Protein 1LPL (pdb70)

Solvent-accessible surface area: 6010 Å² total; per-residue (Å²): 128,64,146,85,14,97,125,37,14,152,119,10,108,95,41,44,71,0,23,0,54,50,72,114,77,163,42,23,49,0,68,1,19,55,45,20,74,22,163,73,103,118,24,26,31,0,0,0,82,10,40,99,76,59,12,161,17,39,0,27,43,95,78,46,118,35,15,94,29,98,91,105,66,0,4,29,14,45,0,77,37,13,118,52,33,138,34,82,100,132,81,123,152,160,195

Nearest PDB structures (foldseek):
  1lpl-assembly1_A  TM=1.011E+00  e=6.298E-20  Caenorhabditis elegans
  1whg-assembly1_A  TM=8.451E-01  e=1.078E-10  Mus musculus
  2hqh-assembly1_A  TM=9.597E-01  e=4.375E-09  Homo sapiens
  2e3h-assembly1_A  TM=8.956E-01  e=1.070E-08  Homo sapiens
  2coy-assembly1_A  TM=8.644E-01  e=2.453E-08  Homo sapiens

Structure (mmCIF, N/CA/C/O backbone):
data_1LPL
#
_entry.id   1LPL
#
_cell.length_a   64.156
_cell.length_b   64.156
_cell.length_c   101.946
_cell.angle_alpha   90.00
_cell.angle_beta   90.00
_cell.angle_gamma   120.00
#
_symmetry.space_group_name_H-M   'P 61 2 2'
#
loop_
_entity.id
_entity.type
_entity.pdbx_description
1 polymer 'Hypothetical 25.4 kDa protein F53F4.3 in chromosome V'
2 water water
#
loop_
_atom_site.group_PDB
_atom_site.id
_atom_site.type_symbol
_atom_site.label_atom_id
_atom_site.label_alt_id
_atom_site.label_comp_id
_atom_site.label_asym_id
_atom_site.label_entity_id
_atom_site.label_seq_id
_atom_site.pdbx_PDB_ins_code
_atom_site.Cartn_x
_atom_site.Cartn_y
_atom_site.Cartn_z
_atom_site.occupancy
_atom_site.B_iso_or_equiv
_atom_site.auth_seq_id
_atom_site.auth_comp_id
_atom_site.auth_asym_id
_atom_site.auth_atom_id
_atom_site.pdbx_PDB_model_num
ATOM 1 N N . SER A 1 1 ? -9.038 20.753 57.825 1.00 80.95 135 SER A N 1
ATOM 2 C CA . SER A 1 1 ? -10.303 20.019 57.514 1.00 78.48 135 SER A CA 1
ATOM 3 C C . SER A 1 1 ? -10.058 18.792 56.622 1.00 75.57 135 SER A C 1
ATOM 4 O O . SER A 1 1 ? -10.794 17.813 56.712 1.00 76.37 135 SER A O 1
ATOM 7 N N . ASP A 1 2 ? -9.025 18.835 55.777 1.00 71.82 136 ASP A N 1
ATOM 8 C CA . ASP A 1 2 ? -8.747 17.719 54.875 1.00 66.91 136 ASP A CA 1
ATOM 9 C C . ASP A 1 2 ? -8.268 16.451 55.551 1.00 65.98 136 ASP A C 1
ATOM 10 O O . ASP A 1 2 ? -7.742 16.471 56.665 1.00 64.63 136 ASP A O 1
ATOM 15 N N . LYS A 1 3 ? -8.488 15.340 54.857 1.00 64.26 137 LYS A N 1
ATOM 16 C CA . LYS A 1 3 ? -8.073 14.039 55.338 1.00 61.64 137 LYS A CA 1
ATOM 17 C C . LYS A 1 3 ? -6.619 13.988 54.947 1.00 57.92 137 LYS A C 1
ATOM 18 O O . LYS A 1 3 ? -5.782 13.484 55.684 1.00 58.14 137 LYS A O 1
ATOM 24 N N . LEU A 1 4 ? -6.336 14.555 53.779 1.00 53.77 138 LEU A N 1
ATOM 25 C CA . LEU A 1 4 ? -4.990 14.602 53.235 1.00 51.11 138 LEU A CA 1
ATOM 26 C C . LEU A 1 4 ? -4.002 15.267 54.191 1.00 47.38 138 LEU A C 1
ATOM 27 O O . LEU A 1 4 ? -2.909 14.746 54.423 1.00 46.00 138 LEU A O 1
ATOM 32 N N . ASN A 1 5 ? -4.386 16.405 54.756 1.00 43.91 139 ASN A N 1
ATOM 33 C CA . ASN A 1 5 ? -3.506 17.101 55.686 1.00 42.49 139 ASN A CA 1
ATOM 34 C C . ASN A 1 5 ? -3.324 16.286 56.941 1.00 44.01 139 ASN A C 1
ATOM 35 O O . ASN A 1 5 ? -2.286 16.351 57.603 1.00 41.07 139 ASN A O 1
ATOM 40 N N . GLU A 1 6 ? -4.349 15.505 57.247 1.00 47.44 140 GLU A N 1
ATOM 41 C CA . GLU A 1 6 ? -4.356 14.656 58.427 1.00 52.59 140 GLU A CA 1
ATOM 42 C C . GLU A 1 6 ? -3.363 13.537 58.224 1.00 51.11 140 GLU A C 1
ATOM 43 O O . GLU A 1 6 ? -2.648 13.128 59.145 1.00 51.33 140 GLU A O 1
ATOM 49 N N . GLU A 1 7 ? -3.342 13.039 57.000 1.00 50.34 141 GLU A N 1
ATOM 50 C CA . GLU A 1 7 ? -2.452 11.961 56.640 1.00 51.37 141 GLU A CA 1
ATOM 51 C C . GLU A 1 7 ? -1.020 12.471 56.623 1.00 48.37 141 GLU A C 1
ATOM 52 O O . GLU A 1 7 ? -0.167 11.982 57.369 1.00 48.94 141 GLU A O 1
ATOM 58 N N . ALA A 1 8 ? -0.770 13.464 55.774 1.00 45.29 142 ALA A N 1
ATOM 59 C CA . ALA A 1 8 ? 0.559 14.046 55.621 1.00 41.98 142 ALA A CA 1
ATOM 60 C C . ALA A 1 8 ? 1.191 14.462 56.946 1.00 39.61 142 ALA A C 1
ATOM 61 O O . ALA A 1 8 ? 2.409 14.511 57.056 1.00 41.42 142 ALA A O 1
ATOM 63 N N . ALA A 1 9 ? 0.361 14.740 57.947 1.00 38.60 143 ALA A N 1
ATOM 64 C CA . ALA A 1 9 ? 0.819 15.188 59.253 1.00 37.15 143 ALA A CA 1
ATOM 65 C C . ALA A 1 9 ? 1.177 14.063 60.192 1.00 38.91 143 ALA A C 1
ATOM 66 O O . ALA A 1 9 ? 1.950 14.259 61.129 1.00 38.71 143 ALA A O 1
ATOM 68 N N . LYS A 1 10 ? 0.600 12.888 59.962 1.00 42.27 144 LYS A N 1
ATOM 69 C CA . LYS A 1 10 ? 0.861 11.700 60.791 1.00 43.75 144 LYS A CA 1
ATOM 70 C C . LYS A 1 10 ? 2.340 11.508 61.157 1.00 39.70 144 LYS A C 1
ATOM 71 O O . LYS A 1 10 ? 2.694 11.322 62.322 1.00 37.10 144 LYS A O 1
ATOM 77 N N . ASN A 1 11 ? 3.196 11.568 60.146 1.00 37.31 145 ASN A N 1
ATOM 78 C CA . ASN A 1 11 ? 4.618 11.383 60.350 1.00 37.17 145 ASN A CA 1
ATOM 79 C C . ASN A 1 11 ? 5.465 12.650 60.490 1.00 36.07 145 ASN A C 1
ATOM 80 O O . ASN A 1 11 ? 6.692 12.560 60.630 1.00 38.46 145 ASN A O 1
ATOM 85 N N . ILE A 1 12 ? 4.850 13.830 60.452 1.00 31.46 146 ILE A N 1
ATOM 86 C CA . ILE A 1 12 ? 5.654 15.038 60.565 1.00 28.74 146 ILE A CA 1
ATOM 87 C C . ILE A 1 12 ? 5.963 15.310 62.021 1.00 27.82 146 IL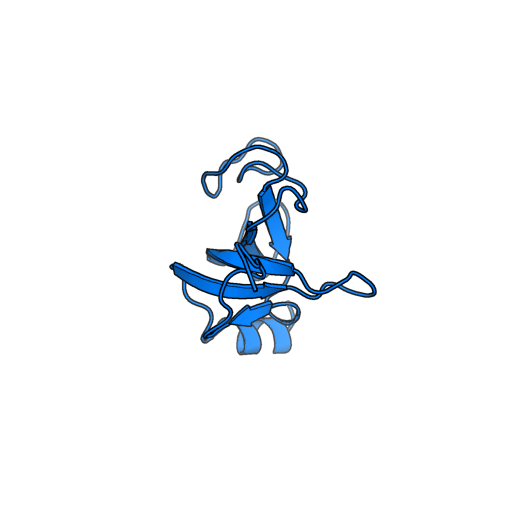E A C 1
ATOM 88 O O . ILE A 1 12 ? 5.062 15.510 62.825 1.00 28.89 146 ILE A O 1
ATOM 93 N N . MET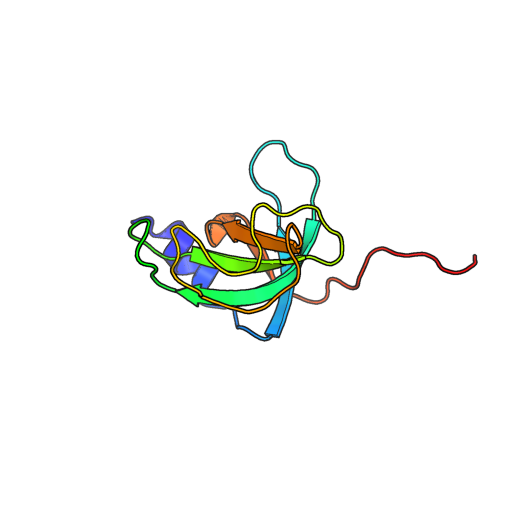 A 1 13 ? 7.250 15.307 62.352 1.00 28.44 147 MET A N 1
ATOM 94 C CA . MET A 1 13 ? 7.688 15.546 63.718 1.00 29.67 147 MET A CA 1
ATOM 95 C C . MET A 1 13 ? 8.570 16.781 63.876 1.00 28.21 147 MET A C 1
ATOM 96 O O . MET A 1 13 ? 9.423 17.061 63.018 1.00 24.86 147 MET A O 1
ATOM 101 N N . VAL A 1 14 ? 8.362 17.505 64.988 1.00 26.32 148 VAL A N 1
ATOM 102 C CA . VAL A 1 14 ? 9.149 18.689 65.312 1.00 24.57 148 VAL A CA 1
ATOM 103 C C . VAL A 1 14 ? 10.606 18.214 65.373 1.00 23.81 148 VAL A C 1
ATOM 104 O O . VAL A 1 14 ? 10.894 17.164 65.911 1.00 24.51 148 VAL A O 1
ATOM 108 N N . GLY A 1 15 ? 11.518 18.983 64.795 1.00 25.02 149 GLY A N 1
ATOM 109 C CA . GLY A 1 15 ? 12.909 18.584 64.776 1.00 25.49 149 GLY A CA 1
ATOM 110 C C . GLY A 1 15 ? 13.286 18.001 63.426 1.00 25.44 149 GLY A C 1
ATOM 111 O O . GLY A 1 15 ? 14.449 18.029 63.045 1.00 26.68 149 GLY A O 1
ATOM 112 N N . ASN A 1 16 ? 12.304 17.486 62.693 1.00 24.93 150 ASN A N 1
ATOM 113 C CA . ASN A 1 16 ? 12.555 16.901 61.374 1.00 24.54 150 ASN A CA 1
ATOM 114 C C . ASN A 1 16 ? 13.052 17.936 60.351 1.00 24.27 150 ASN A C 1
ATOM 115 O O . ASN A 1 16 ? 12.614 19.087 60.333 1.00 22.32 150 ASN A O 1
ATOM 120 N N . ARG A 1 17 ? 13.984 17.511 59.506 1.00 23.45 151 ARG A N 1
ATOM 121 C CA . ARG A 1 17 ? 14.436 18.362 58.424 1.00 20.96 151 ARG A CA 1
ATOM 122 C C . ARG A 1 17 ? 13.311 18.180 57.382 1.00 20.56 151 ARG A C 1
ATOM 123 O O . ARG A 1 17 ? 12.640 17.139 57.327 1.00 19.45 151 ARG A O 1
ATOM 131 N N . CYS A 1 18 ? 13.098 19.183 56.547 1.00 20.54 152 CYS A N 1
ATOM 132 C CA . CYS A 1 18 ? 12.007 19.116 55.584 1.00 19.55 152 CYS A CA 1
ATOM 133 C C . CYS A 1 18 ? 12.225 20.010 54.382 1.00 19.44 152 CYS A C 1
ATOM 134 O O . CYS A 1 18 ? 13.143 20.845 54.335 1.00 18.64 152 CYS A O 1
ATOM 137 N N . GLU A 1 19 ? 11.342 19.816 53.414 1.00 18.86 153 GLU A N 1
ATOM 138 C CA . GLU A 1 19 ? 11.328 20.597 52.204 1.00 20.88 153 GLU A CA 1
ATOM 139 C C . GLU A 1 19 ? 9.887 21.060 51.996 1.00 20.14 153 GLU A C 1
ATOM 140 O O . GLU A 1 19 ? 8.976 20.225 51.945 1.00 18.33 153 GLU A O 1
ATOM 146 N N . VAL A 1 20 ? 9.693 22.380 51.890 1.00 17.94 154 VAL A N 1
ATOM 147 C CA . VAL A 1 20 ? 8.376 22.982 51.696 1.00 17.75 154 VAL A CA 1
ATOM 148 C C . VAL A 1 20 ? 8.198 23.437 50.250 1.00 20.78 154 VAL A C 1
ATOM 149 O O . VAL A 1 20 ? 9.060 24.127 49.672 1.00 18.62 154 VAL A O 1
ATOM 153 N N . THR A 1 21 ? 7.068 23.040 49.669 1.00 22.40 155 THR A N 1
ATOM 154 C CA . THR A 1 21 ? 6.741 23.414 48.303 1.00 27.93 155 THR A CA 1
ATOM 155 C C . THR A 1 21 ? 5.299 23.908 48.290 1.00 31.78 155 THR A C 1
ATOM 156 O O . THR A 1 21 ? 4.385 23.113 48.091 1.00 33.41 155 THR A O 1
ATOM 160 N N . VAL A 1 22 ? 5.078 25.204 48.494 1.00 34.85 156 VAL A N 1
ATOM 161 C CA . VAL A 1 22 ? 3.704 25.709 48.499 1.00 40.94 156 VAL A CA 1
ATOM 162 C C . VAL A 1 22 ? 3.310 26.374 47.174 1.00 43.83 156 VAL A C 1
ATOM 163 O O . VAL A 1 22 ? 3.770 27.461 46.838 1.00 46.46 156 VAL A O 1
ATOM 167 N N . GLY A 1 23 ? 2.458 25.686 46.423 1.00 46.09 157 GLY A N 1
ATOM 168 C CA . GLY A 1 23 ? 2.006 26.194 45.144 1.00 50.53 157 GLY A CA 1
ATOM 169 C C . GLY A 1 23 ? 3.073 26.238 44.061 1.00 54.48 157 GLY A C 1
ATOM 170 O O . GLY A 1 23 ? 3.760 25.251 43.787 1.00 54.49 157 GLY A O 1
ATOM 171 N N . ALA A 1 24 ? 3.209 27.400 43.435 1.00 56.80 158 ALA A N 1
ATOM 172 C CA . ALA A 1 24 ? 4.184 27.589 42.372 1.00 59.02 158 ALA A CA 1
ATOM 173 C C . ALA A 1 24 ? 5.602 27.697 42.929 1.00 58.39 158 ALA A C 1
ATOM 174 O O . ALA A 1 24 ? 6.544 27.183 42.333 1.00 59.27 158 ALA A O 1
ATOM 176 N N . GLN A 1 25 ? 5.722 28.372 44.071 1.00 57.97 159 GLN A N 1
ATOM 177 C CA . GLN A 1 25 ? 6.983 28.613 44.767 1.00 56.55 159 GLN A CA 1
ATOM 178 C C . GLN A 1 25 ? 8.077 27.548 44.586 1.00 54.24 159 GLN A C 1
ATOM 179 O O . GLN A 1 25 ? 7.791 26.357 44.396 1.00 52.34 159 GLN A O 1
ATOM 185 N N . MET A 1 26 ? 9.329 28.004 44.667 1.00 50.59 160 MET A N 1
ATOM 186 C CA . MET A 1 26 ? 10.518 27.152 44.569 1.00 46.94 160 MET A CA 1
ATOM 187 C C . MET A 1 26 ? 10.699 26.406 45.907 1.00 41.03 160 MET A C 1
ATOM 188 O O . MET A 1 26 ? 10.566 27.013 46.963 1.00 40.22 160 MET A O 1
ATOM 193 N N . ALA A 1 27 ? 10.997 25.108 45.864 1.00 32.48 161 ALA A N 1
ATOM 194 C CA . ALA A 1 27 ? 11.181 24.320 47.081 1.00 27.98 161 ALA A CA 1
ATOM 195 C C . ALA A 1 27 ? 12.126 24.972 48.083 1.00 24.42 161 ALA A C 1
ATOM 196 O O . ALA A 1 27 ? 13.183 25.463 47.705 1.00 24.04 161 ALA A O 1
ATOM 198 N N . ARG A 1 28 ? 11.749 24.985 49.360 1.00 20.57 162 ARG A N 1
ATOM 199 C CA . ARG A 1 28 ? 12.598 25.576 50.391 1.00 18.95 162 ARG A CA 1
ATOM 200 C C . ARG A 1 28 ? 12.784 24.591 51.530 1.00 18.81 162 ARG A C 1
ATOM 201 O O . ARG A 1 28 ? 11.838 23.969 51.966 1.00 20.08 162 ARG A O 1
ATOM 209 N N . ARG A 1 29 ? 14.006 24.447 52.016 1.00 18.16 163 ARG A N 1
ATOM 210 C CA . ARG A 1 29 ? 14.272 23.507 53.088 1.00 18.01 163 ARG A CA 1
ATOM 211 C C . ARG A 1 29 ? 14.468 24.234 54.409 1.00 16.93 163 ARG A C 1
ATOM 212 O O . ARG A 1 29 ? 14.786 25.415 54.444 1.00 18.65 163 ARG A O 1
ATOM 220 N N . GLY A 1 30 ? 14.291 23.495 55.491 1.00 18.97 164 GLY A N 1
ATOM 221 C CA . GLY A 1 30 ? 14.446 24.045 56.820 1.00 20.47 164 GLY A CA 1
ATOM 222 C C . GLY A 1 30 ? 14.176 22.914 57.799 1.00 22.77 164 GLY A C 1
ATOM 223 O O . GLY A 1 30 ? 14.351 21.745 57.461 1.00 21.51 164 GLY A O 1
ATOM 224 N N . GLU A 1 31 ? 13.735 23.261 59.003 1.00 23.37 165 GLU A N 1
ATOM 225 C CA . GLU A 1 31 ? 13.446 22.302 60.064 1.00 22.98 165 GLU A CA 1
ATOM 226 C C . GLU A 1 31 ? 12.041 22.539 60.622 1.00 21.75 165 GLU A C 1
ATOM 227 O O . GLU A 1 31 ? 11.594 23.687 60.762 1.00 21.04 165 GLU A O 1
ATOM 233 N N . VAL A 1 32 ? 11.339 21.455 60.921 1.00 19.42 166 VAL A N 1
ATOM 234 C CA . VAL A 1 32 ? 9.990 21.558 61.465 1.00 20.75 166 VAL A CA 1
ATOM 235 C C . VAL A 1 32 ? 10.083 22.121 62.892 1.00 20.91 166 VAL A C 1
ATOM 236 O O . VAL A 1 32 ? 10.783 21.554 63.740 1.00 21.42 166 VAL A O 1
ATOM 240 N N . ALA A 1 33 ? 9.417 23.247 63.156 1.00 19.04 167 ALA A N 1
ATOM 241 C CA . ALA A 1 33 ? 9.472 23.823 64.499 1.00 19.08 167 ALA A CA 1
ATOM 242 C C . ALA A 1 33 ? 8.141 23.708 65.232 1.00 20.34 167 ALA A C 1
ATOM 243 O O . ALA A 1 33 ? 8.069 23.941 66.433 1.00 21.90 167 ALA A O 1
ATOM 245 N N . TYR A 1 34 ? 7.095 23.314 64.511 1.00 19.68 168 TYR A N 1
ATOM 246 C CA . TYR A 1 34 ? 5.764 23.221 65.094 1.00 21.27 168 TYR A CA 1
ATOM 247 C C . TYR A 1 34 ? 4.832 22.355 64.244 1.00 22.18 168 TYR A C 1
ATOM 248 O O . TYR A 1 34 ? 4.879 22.421 63.015 1.00 22.56 168 TYR A O 1
ATOM 257 N N . VAL A 1 35 ? 3.994 21.539 64.887 1.00 22.49 169 VAL A N 1
ATOM 258 C CA . VAL A 1 35 ? 3.015 20.730 64.147 1.00 25.12 169 VAL A CA 1
ATOM 259 C C . VAL A 1 35 ? 1.707 20.697 64.927 1.00 26.79 169 VAL A C 1
ATOM 260 O O . VAL A 1 35 ? 1.713 20.369 66.121 1.00 31.21 169 VAL A O 1
ATOM 264 N N . GLY A 1 36 ? 0.595 21.045 64.272 1.00 26.33 170 GLY A N 1
ATOM 265 C CA . GLY A 1 36 ? -0.698 21.035 64.952 1.00 25.18 170 GLY A CA 1
ATOM 266 C C . GLY A 1 36 ? -1.629 22.223 64.718 1.00 25.74 170 GLY A C 1
ATOM 267 O O . GLY A 1 36 ? -1.453 23.004 63.786 1.00 24.86 170 GLY A O 1
ATOM 268 N N . ALA A 1 37 ? -2.632 22.354 65.583 1.00 23.87 171 ALA A N 1
ATOM 269 C CA . ALA A 1 37 ? -3.613 23.429 65.483 1.00 21.74 171 ALA A CA 1
ATOM 270 C C . ALA A 1 37 ? -3.033 24.783 65.911 1.00 18.84 171 ALA A C 1
ATOM 271 O O . ALA A 1 37 ? -2.096 24.846 66.711 1.00 17.33 171 ALA A O 1
ATOM 273 N N . THR A 1 38 ? -3.592 25.861 65.373 1.00 19.42 172 THR A N 1
ATOM 274 C CA . THR A 1 38 ? -3.151 27.202 65.749 1.00 20.21 172 THR A CA 1
ATOM 275 C C . THR A 1 38 ? -4.397 28.063 66.015 1.00 22.03 172 THR A C 1
ATOM 276 O O . THR A 1 38 ? -5.539 27.581 65.935 1.00 24.11 172 THR A O 1
ATOM 280 N N . LYS A 1 39 ? -4.181 29.344 66.314 1.00 22.46 173 LYS A N 1
ATOM 281 C CA . LYS A 1 39 ? -5.282 30.266 66.566 1.00 19.51 173 LYS A CA 1
ATOM 282 C C . LYS A 1 39 ? -5.759 31.006 65.327 1.00 19.23 173 LYS A C 1
ATOM 283 O O . LYS A 1 39 ? -6.897 31.495 65.304 1.00 19.65 173 LYS A O 1
ATOM 289 N N . PHE A 1 40 ? -4.927 31.081 64.285 1.00 17.25 174 PHE A N 1
ATOM 290 C CA . PHE A 1 40 ? -5.317 31.859 63.118 1.00 17.44 174 PHE A CA 1
ATOM 291 C C . PHE A 1 40 ? -6.224 31.154 62.129 1.00 20.54 174 PHE A C 1
ATOM 292 O O . PHE A 1 40 ? -7.005 31.811 61.423 1.00 22.20 174 PHE A O 1
ATOM 300 N N . LYS A 1 41 ? -6.126 29.830 62.059 1.00 18.71 175 LYS A N 1
ATOM 301 C CA . LYS A 1 41 ? -6.981 29.054 61.174 1.00 20.88 175 LYS A CA 1
ATOM 302 C C . LYS A 1 41 ? -7.081 27.584 61.618 1.00 21.67 175 LYS A C 1
ATOM 303 O O . LYS A 1 41 ? -6.145 26.981 62.164 1.00 22.74 175 LYS A O 1
ATOM 309 N N . GLU A 1 42 ? -8.269 27.032 61.423 1.00 23.60 176 GLU A N 1
ATOM 310 C CA . GLU A 1 42 ? -8.535 25.664 61.806 1.00 25.75 176 GLU A CA 1
ATOM 311 C C . GLU A 1 42 ? -7.687 24.694 60.996 1.00 23.53 176 GLU A C 1
ATOM 312 O O . GLU A 1 42 ? -7.097 25.061 59.968 1.00 20.90 176 GLU A O 1
ATOM 318 N N . GLY A 1 43 ? -7.633 23.459 61.481 1.00 21.90 177 GLY A N 1
ATOM 319 C CA . GLY A 1 43 ? -6.882 22.417 60.814 1.00 22.08 177 GLY A CA 1
ATOM 320 C C . GLY A 1 43 ? -5.478 22.286 61.357 1.00 22.09 177 GLY A C 1
ATOM 321 O O . GLY A 1 43 ? -5.121 22.916 62.353 1.00 23.70 177 GLY A O 1
ATOM 322 N N . VAL A 1 44 ? -4.676 21.459 60.687 1.00 22.72 178 VAL A N 1
ATOM 323 C CA . VAL A 1 44 ? -3.292 21.240 61.087 1.00 21.95 178 VAL A CA 1
ATOM 324 C C . VAL A 1 44 ? -2.386 22.199 60.308 1.00 19.51 178 VAL A C 1
ATOM 325 O O . VAL A 1 44 ? -2.6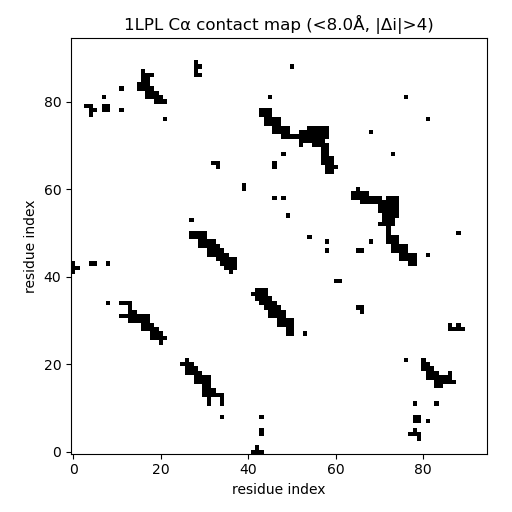19 22.450 59.119 1.00 20.80 178 VAL A O 1
ATOM 329 N N . TRP A 1 45 ? -1.370 22.730 60.994 1.00 18.62 179 TRP A N 1
ATOM 330 C CA . TRP A 1 45 ? -0.397 23.650 60.406 1.00 18.26 179 TRP A CA 1
ATOM 331 C C . TRP A 1 45 ? 0.990 23.156 60.758 1.00 17.57 179 TRP A C 1
ATOM 332 O O . TRP A 1 45 ? 1.205 22.617 61.829 1.00 20.53 179 TRP A O 1
ATOM 343 N N . VAL A 1 46 ? 1.938 23.322 59.847 1.00 19.09 180 VAL A N 1
ATOM 344 C CA . VAL A 1 46 ? 3.326 22.931 60.124 1.00 18.84 180 VAL A CA 1
ATOM 345 C C . VAL A 1 46 ? 4.115 24.239 60.132 1.00 18.24 180 VAL A C 1
ATOM 346 O O . VAL A 1 46 ? 4.133 24.956 59.132 1.00 17.33 180 VAL A O 1
ATOM 350 N N . GLY A 1 47 ? 4.742 24.560 61.256 1.00 18.02 181 GLY A N 1
ATOM 351 C CA . GLY A 1 47 ? 5.554 25.763 61.322 1.00 16.01 181 GLY A CA 1
ATOM 352 C C . GLY A 1 47 ? 6.949 25.322 60.947 1.00 17.66 181 GLY A C 1
ATOM 353 O O . GLY A 1 47 ? 7.450 24.328 61.479 1.00 19.48 181 GLY A O 1
ATOM 354 N N . VAL A 1 48 ? 7.585 26.034 60.033 1.00 17.65 182 VAL A N 1
ATOM 355 C CA . VAL A 1 48 ? 8.927 25.669 59.588 1.00 17.49 182 VAL A CA 1
ATOM 356 C C . VAL A 1 48 ? 9.949 26.778 59.831 1.00 19.93 182 VAL A C 1
ATOM 357 O O . VAL A 1 48 ? 9.654 27.959 59.593 1.00 18.94 182 VAL A O 1
ATOM 361 N N . LYS A 1 49 ? 11.137 26.393 60.320 1.00 20.57 183 LYS A N 1
ATOM 362 C CA . LYS A 1 49 ? 12.258 27.325 60.533 1.00 20.95 183 LYS A CA 1
ATOM 363 C C . LYS A 1 49 ? 13.128 27.104 59.280 1.00 19.74 183 LYS A C 1
ATOM 364 O O . LYS A 1 49 ? 13.802 26.076 59.180 1.00 18.18 183 LYS A O 1
ATOM 370 N N . TYR A 1 50 ? 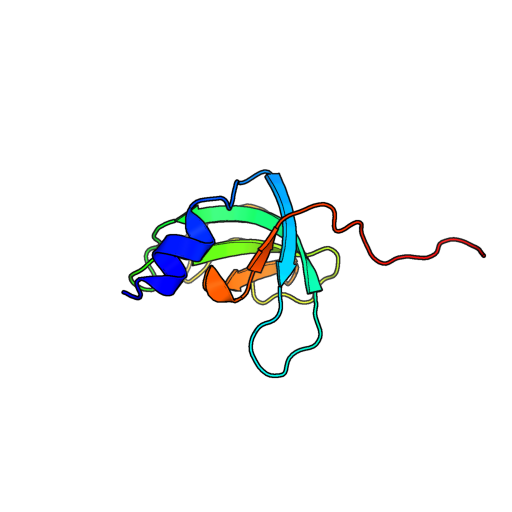13.072 28.035 58.322 1.00 17.22 184 TYR A N 1
ATOM 371 C CA . TYR A 1 50 ? 13.816 27.948 57.049 1.00 17.53 184 TYR A CA 1
ATOM 372 C C . TYR A 1 50 ? 15.320 28.180 57.156 1.00 17.60 184 TYR A C 1
ATOM 373 O O . TYR A 1 50 ? 15.781 28.847 58.067 1.00 16.68 184 TYR A O 1
ATOM 382 N N . ASP A 1 51 ? 16.069 27.639 56.198 1.00 19.57 185 ASP A N 1
ATOM 383 C CA . ASP A 1 51 ? 17.513 27.795 56.173 1.00 20.88 185 ASP A CA 1
ATOM 384 C C . ASP A 1 51 ? 17.841 29.227 55.757 1.00 21.50 185 ASP A C 1
ATOM 385 O O . ASP A 1 51 ? 18.779 29.830 56.262 1.00 24.58 185 ASP A O 1
ATOM 390 N N . G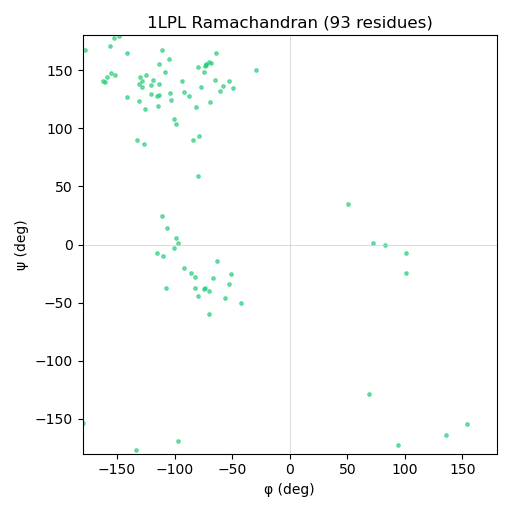LU A 1 52 ? 17.064 29.767 54.832 1.00 24.18 186 GLU A N 1
ATOM 391 C CA . GLU A 1 52 ? 17.255 31.138 54.371 1.00 29.02 186 GLU A CA 1
ATOM 392 C C . GLU A 1 52 ? 16.078 32.006 54.842 1.00 29.96 186 GLU A C 1
ATOM 393 O O . GLU A 1 52 ? 15.053 31.484 55.285 1.00 27.36 186 GLU A O 1
ATOM 399 N N . PRO A 1 53 ? 16.205 33.344 54.730 1.00 30.21 187 PRO A N 1
ATOM 400 C CA . PRO A 1 53 ? 15.127 34.260 55.151 1.00 28.90 187 PRO A CA 1
ATOM 401 C C . PRO A 1 53 ? 14.065 34.315 54.072 1.00 26.13 187 PRO A C 1
ATOM 402 O O . PRO A 1 53 ? 13.752 35.378 53.528 1.00 26.74 187 PRO A O 1
ATOM 406 N N . VAL A 1 54 ? 13.503 33.151 53.771 1.00 25.47 188 VAL A N 1
ATOM 407 C CA . VAL A 1 54 ? 12.498 33.030 52.727 1.00 24.36 188 VAL A CA 1
ATOM 408 C C . VAL A 1 54 ? 11.082 32.811 53.259 1.00 24.50 188 VAL A C 1
ATOM 409 O O . VAL A 1 54 ? 10.174 32.445 52.496 1.00 23.55 188 VAL A O 1
ATOM 413 N N . GLY A 1 55 ? 10.900 33.055 54.560 1.00 23.15 189 GLY A N 1
ATOM 414 C CA . GLY A 1 55 ? 9.605 32.867 55.186 1.00 21.72 189 GLY A CA 1
ATOM 415 C C . GLY A 1 55 ? 8.790 34.141 55.306 1.00 23.40 189 GLY A C 1
ATOM 416 O O . GLY A 1 55 ? 9.144 35.182 54.731 1.00 21.82 189 GLY A O 1
ATOM 417 N N . LYS A 1 56 ? 7.700 34.045 56.069 1.00 22.80 190 LYS A N 1
ATOM 418 C CA . LYS A 1 56 ? 6.785 35.157 56.290 1.00 23.05 190 LYS A CA 1
ATOM 419 C C . LYS A 1 56 ? 6.728 35.633 57.735 1.00 23.86 190 LYS A C 1
ATOM 420 O O . LYS A 1 56 ? 6.091 36.649 58.022 1.00 25.10 190 LYS A O 1
ATOM 426 N N . ASN A 1 57 ? 7.377 34.926 58.648 1.00 21.08 191 ASN A N 1
ATOM 427 C CA . ASN A 1 57 ? 7.290 35.336 60.040 1.00 21.71 191 ASN A CA 1
ATOM 428 C C . ASN A 1 57 ? 8.527 35.035 60.885 1.00 22.17 191 ASN A C 1
ATOM 429 O O . ASN A 1 57 ? 9.510 34.496 60.402 1.00 20.93 191 ASN A O 1
ATOM 434 N N . ASP A 1 58 ? 8.464 35.409 62.158 1.00 22.47 192 ASP A N 1
ATOM 435 C CA . ASP A 1 58 ? 9.562 35.181 63.085 1.00 22.98 192 ASP A CA 1
ATOM 436 C C . ASP A 1 58 ? 9.149 34.121 64.112 1.00 22.15 192 ASP A C 1
ATOM 437 O O . ASP A 1 58 ? 9.681 34.086 65.226 1.00 22.47 192 ASP A O 1
ATOM 442 N N . GLY A 1 59 ? 8.197 33.262 63.732 1.00 21.55 193 GLY A N 1
ATOM 443 C CA . GLY A 1 59 ? 7.699 32.230 64.637 1.00 18.80 193 GLY A CA 1
ATOM 444 C C . GLY A 1 59 ? 6.352 32.588 65.270 1.00 20.20 193 GLY A C 1
ATOM 445 O O . GLY A 1 59 ? 5.732 31.773 65.935 1.00 20.94 193 GLY A O 1
ATOM 446 N N . SER A 1 60 ? 5.893 33.815 65.054 1.00 21.23 194 SER A N 1
ATOM 447 C CA . SER A 1 60 ? 4.623 34.281 65.604 1.00 20.80 194 SER A CA 1
ATOM 448 C C . SER A 1 60 ? 3.684 34.822 64.510 1.00 20.59 194 SER A C 1
ATOM 449 O O . SER A 1 60 ? 4.136 35.387 63.490 1.00 21.24 194 SER A O 1
ATOM 452 N N . VAL A 1 61 ? 2.380 34.613 64.705 1.00 18.61 195 VAL A N 1
ATOM 453 C CA . VAL A 1 61 ? 1.386 35.114 63.763 1.00 16.51 195 VAL A CA 1
ATOM 454 C C . VAL A 1 61 ? 0.340 35.832 64.606 1.00 14.72 195 VAL A C 1
ATOM 455 O O . VAL A 1 61 ? -0.019 35.360 65.673 1.00 13.45 195 VAL A O 1
ATOM 459 N N . ALA A 1 62 ? -0.112 36.987 64.137 1.00 16.02 196 ALA A N 1
ATOM 460 C CA . ALA A 1 62 ? -1.122 37.783 64.834 1.00 18.05 196 ALA A CA 1
ATOM 461 C C . ALA A 1 62 ? -0.770 38.005 66.296 1.00 19.28 196 ALA A C 1
ATOM 462 O O . ALA A 1 62 ? -1.649 38.038 67.152 1.00 19.74 196 ALA A O 1
ATOM 464 N N . GLY A 1 63 ? 0.517 38.138 66.593 1.00 20.26 197 GLY A N 1
ATOM 465 C CA . GLY A 1 63 ? 0.919 38.376 67.967 1.00 19.46 197 GLY A CA 1
ATOM 466 C C . GLY A 1 63 ? 1.030 37.169 68.882 1.00 21.44 197 GLY A C 1
ATOM 467 O O . GLY A 1 63 ? 1.353 37.322 70.049 1.00 24.66 197 GLY A O 1
ATOM 468 N N . VAL A 1 64 ? 0.747 35.978 68.373 1.00 20.35 198 VAL A N 1
ATOM 469 C CA . VAL A 1 64 ? 0.849 34.742 69.148 1.00 20.27 198 VAL A CA 1
ATOM 470 C C . VAL A 1 64 ? 2.137 34.052 68.700 1.00 20.38 198 VAL A C 1
ATOM 471 O O . VAL A 1 64 ? 2.326 33.806 67.498 1.00 21.07 198 VAL A O 1
ATOM 475 N N . ARG A 1 65 ? 3.023 33.749 69.649 1.00 21.37 199 ARG A N 1
ATOM 476 C CA . ARG A 1 65 ? 4.286 33.080 69.318 1.00 22.85 199 ARG A CA 1
ATOM 477 C C . ARG A 1 65 ? 4.074 31.587 69.316 1.00 22.65 199 ARG A C 1
ATOM 478 O O . ARG A 1 65 ? 3.553 31.041 70.285 1.00 25.04 199 ARG A O 1
ATOM 486 N N . TYR A 1 66 ? 4.466 30.914 68.240 1.00 22.05 200 TYR A N 1
ATOM 487 C CA . TYR A 1 66 ? 4.307 29.460 68.165 1.00 20.35 200 TYR A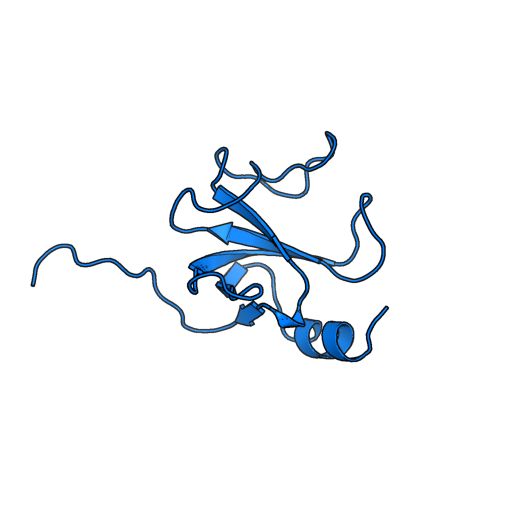 CA 1
ATOM 488 C C . TYR A 1 66 ? 5.673 28.822 68.308 1.00 20.93 200 TYR A C 1
ATOM 489 O O . TYR A 1 66 ? 5.816 27.772 68.932 1.00 24.96 200 TYR A O 1
ATOM 498 N N . PHE A 1 67 ? 6.680 29.461 67.734 1.00 21.35 201 PHE A N 1
ATOM 499 C CA . PHE A 1 67 ? 8.043 28.962 67.834 1.00 22.01 201 PHE A CA 1
ATOM 500 C C . PHE A 1 67 ? 8.986 30.137 67.708 1.00 24.14 201 PHE A C 1
ATOM 501 O O . PHE A 1 67 ? 8.561 31.276 67.512 1.00 21.85 201 PHE A O 1
ATOM 509 N N . ASP A 1 68 ? 10.273 29.859 67.833 1.00 26.77 202 ASP A N 1
ATOM 510 C CA . ASP A 1 68 ? 11.273 30.911 67.774 1.00 28.37 202 ASP A CA 1
ATOM 511 C C . ASP A 1 68 ? 12.194 30.849 66.594 1.00 26.29 202 ASP A C 1
ATOM 512 O O . ASP A 1 68 ? 12.684 29.780 66.232 1.00 25.21 202 ASP A O 1
ATOM 517 N N . CYS A 1 69 ? 12.442 32.020 66.028 1.00 25.13 203 CYS A N 1
ATOM 518 C CA . CYS A 1 69 ? 13.355 32.181 64.913 1.00 27.22 203 CYS A CA 1
ATOM 519 C C . CYS A 1 69 ? 13.465 33.656 64.522 1.00 27.95 203 CYS A C 1
ATOM 520 O O . CYS A 1 69 ? 12.691 34.510 64.980 1.00 26.79 203 CYS A O 1
ATOM 523 N N . ASP A 1 70 ? 14.460 33.956 63.706 1.00 28.51 204 ASP A N 1
ATOM 524 C CA . ASP A 1 70 ? 14.665 35.318 63.278 1.00 31.07 204 ASP A CA 1
ATOM 525 C C . ASP A 1 70 ? 13.586 35.697 62.272 1.00 30.57 204 ASP A C 1
ATOM 526 O O . ASP A 1 70 ? 12.978 34.830 61.640 1.00 31.54 204 ASP A O 1
ATOM 531 N N . PRO A 1 71 ? 13.285 36.999 62.156 1.00 30.02 205 PRO A N 1
ATOM 532 C CA . PRO A 1 71 ? 12.284 37.503 61.206 1.00 28.45 205 PRO A CA 1
ATOM 533 C C . PRO A 1 71 ? 12.556 37.000 59.795 1.00 27.84 205 PRO A C 1
ATOM 534 O O . PRO A 1 71 ? 13.711 36.913 59.346 1.00 25.76 205 PRO A O 1
ATOM 538 N N . LYS A 1 72 ? 11.471 36.676 59.105 1.00 27.73 206 LYS A N 1
ATOM 539 C CA . LYS A 1 72 ? 11.517 36.181 57.744 1.00 27.76 206 LYS A CA 1
ATOM 540 C C . LYS A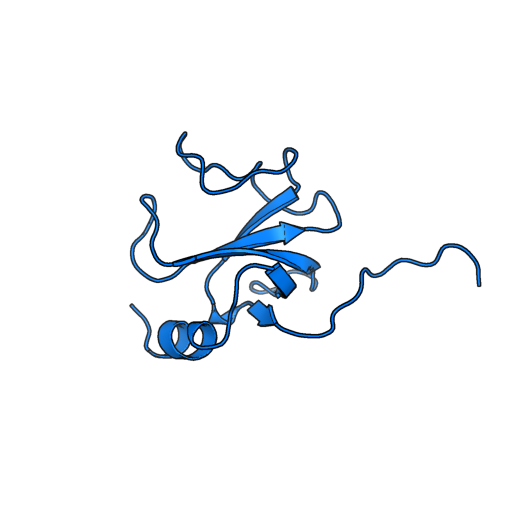 1 72 ? 12.038 34.746 57.600 1.00 24.74 206 LYS A C 1
ATOM 541 O O . LYS A 1 72 ? 12.140 34.254 56.477 1.00 25.48 206 LYS A O 1
ATOM 547 N N . TYR A 1 73 ? 12.372 34.083 58.711 1.00 22.18 207 TYR A N 1
ATOM 548 C CA . TYR A 1 73 ? 12.846 32.681 58.667 1.00 22.37 207 TYR A CA 1
ATOM 549 C C . TYR A 1 73 ? 11.771 31.637 59.037 1.00 21.16 207 TYR A C 1
ATOM 550 O O . TYR A 1 73 ? 12.030 30.434 58.998 1.00 20.92 207 TYR A O 1
ATOM 559 N N . GLY A 1 74 ? 10.580 32.083 59.412 1.00 18.34 208 GLY A N 1
ATOM 560 C CA . GLY A 1 74 ? 9.563 31.122 59.771 1.00 15.81 208 GLY A CA 1
ATOM 561 C C . GLY A 1 74 ? 8.417 31.133 58.800 1.00 16.36 208 GLY A C 1
ATOM 562 O O . GLY A 1 74 ? 8.159 32.127 58.132 1.00 17.95 208 GLY A O 1
ATOM 563 N N . GLY A 1 75 ? 7.712 30.018 58.721 1.00 16.54 209 GLY A N 1
ATOM 564 C CA . GLY A 1 75 ? 6.562 29.944 57.844 1.00 15.26 209 GLY A CA 1
ATOM 565 C C . GLY A 1 75 ? 5.589 28.889 58.330 1.00 15.49 209 GLY A C 1
ATOM 566 O O . GLY A 1 75 ? 6.006 27.900 58.924 1.00 17.97 209 GLY A O 1
ATOM 567 N N . PHE A 1 76 ? 4.301 29.113 58.115 1.00 15.09 210 PHE A N 1
ATOM 568 C CA . PHE A 1 76 ? 3.284 28.135 58.473 1.00 16.64 210 PHE A CA 1
ATOM 569 C C . PHE A 1 76 ? 2.640 27.680 57.159 1.00 17.99 210 PHE A C 1
ATOM 570 O O . PHE A 1 76 ? 2.203 28.512 56.345 1.00 17.06 210 PHE A O 1
ATOM 578 N N . VAL A 1 77 ? 2.585 26.365 56.956 1.00 16.36 211 VAL A N 1
ATOM 579 C CA . VAL A 1 77 ? 1.991 25.791 55.753 1.00 15.90 211 VAL A CA 1
ATOM 580 C C . VAL A 1 77 ? 1.207 24.535 56.116 1.00 15.24 211 VAL A C 1
ATOM 581 O O . VAL A 1 77 ? 1.380 23.990 57.199 1.00 16.38 211 VAL A O 1
ATOM 585 N N . ARG A 1 78 ? 0.366 24.069 55.201 1.00 17.80 212 ARG A N 1
ATOM 586 C CA . ARG A 1 78 ? -0.405 22.856 55.429 1.00 19.15 212 ARG A CA 1
ATOM 587 C C . ARG A 1 78 ? 0.508 21.634 55.309 1.00 20.46 212 ARG A C 1
ATOM 588 O O . A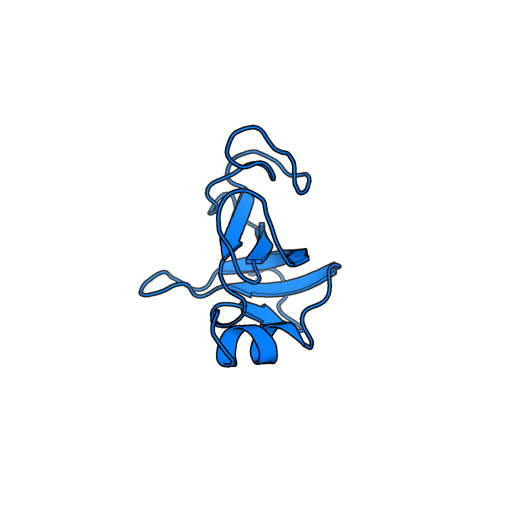RG A 1 78 ? 1.491 21.651 54.547 1.00 18.62 212 ARG A O 1
ATOM 596 N N . PRO A 1 79 ? 0.205 20.560 56.071 1.00 22.18 213 PRO A N 1
ATOM 597 C CA . PRO A 1 79 ? 1.047 19.357 55.999 1.00 23.26 213 PRO A CA 1
ATOM 598 C C . PRO A 1 79 ? 1.264 18.818 54.576 1.00 23.50 213 PRO A C 1
ATOM 599 O O . PRO A 1 79 ? 2.347 18.333 54.270 1.00 24.81 213 PRO A O 1
ATOM 603 N N . VAL A 1 80 ? 0.272 18.936 53.696 1.00 23.33 214 VAL A N 1
ATOM 604 C CA . VAL A 1 80 ? 0.440 18.429 52.335 1.00 24.32 214 VAL A CA 1
ATOM 605 C C . VAL A 1 80 ? 1.543 19.121 51.521 1.00 23.87 214 VAL A C 1
ATOM 606 O O . VAL A 1 80 ? 1.966 18.623 50.468 1.00 24.58 214 VAL A O 1
ATOM 610 N N . ASP A 1 81 ? 2.014 20.263 52.002 1.00 23.38 215 ASP A N 1
ATOM 611 C CA . ASP A 1 81 ? 3.050 21.017 51.302 1.00 22.38 215 ASP A CA 1
ATOM 612 C C . ASP A 1 81 ? 4.440 20.765 51.865 1.00 19.95 215 ASP A C 1
ATOM 613 O O . ASP A 1 81 ? 5.416 21.377 51.452 1.00 20.94 215 ASP A O 1
ATOM 618 N N . VAL A 1 82 ? 4.506 19.838 52.802 1.00 21.99 216 VAL A N 1
ATOM 619 C CA . VAL A 1 82 ? 5.738 19.509 53.507 1.00 24.27 216 VAL A CA 1
ATOM 620 C C . VAL A 1 82 ? 6.150 18.056 53.346 1.00 26.17 216 VAL A C 1
ATOM 621 O O . VAL A 1 82 ? 5.340 17.143 53.546 1.00 26.47 216 VAL A O 1
ATOM 625 N N . LYS A 1 83 ? 7.415 17.863 52.976 1.00 25.12 217 LYS A N 1
ATOM 626 C CA . LYS A 1 83 ? 8.019 16.551 52.822 1.00 25.91 217 LYS A CA 1
ATOM 627 C C . LYS A 1 83 ? 9.058 16.537 53.937 1.00 24.37 217 LYS A C 1
ATOM 628 O O . LYS A 1 83 ? 9.856 17.461 54.080 1.00 24.48 217 LYS A O 1
ATOM 634 N N . VAL A 1 84 ? 9.047 15.495 54.747 1.00 24.30 218 VAL A N 1
ATOM 635 C CA . VAL A 1 84 ? 9.980 15.425 55.854 1.00 25.59 218 VAL A CA 1
ATOM 636 C C . VAL A 1 84 ? 11.043 14.371 55.566 1.00 25.70 218 VAL A C 1
ATOM 637 O O . VAL A 1 84 ? 10.781 13.407 54.869 1.00 25.17 218 VAL A O 1
ATOM 641 N N . GLY A 1 85 ? 12.256 14.565 56.052 1.00 25.34 219 GLY A N 1
ATOM 642 C CA . GLY A 1 85 ? 13.265 13.563 55.793 1.00 25.72 219 GLY A CA 1
ATOM 643 C C . GLY A 1 85 ? 14.668 14.097 55.808 1.00 26.02 219 GLY A C 1
ATOM 644 O O . GLY A 1 85 ? 14.955 15.092 56.464 1.00 27.81 219 GLY A O 1
ATOM 645 N N . ASP A 1 86 ? 15.555 13.424 55.088 1.00 25.58 220 ASP A N 1
ATOM 646 C CA . ASP A 1 86 ? 16.935 13.855 55.008 1.00 24.85 220 ASP A CA 1
ATOM 647 C C . ASP A 1 86 ? 17.019 14.924 53.915 1.00 25.58 220 ASP A C 1
ATOM 648 O O . ASP A 1 86 ? 17.203 14.626 52.716 1.00 26.82 220 ASP A O 1
ATOM 653 N N . PHE A 1 87 ? 16.837 16.176 54.329 1.00 23.42 221 PHE A N 1
ATOM 654 C CA . PHE A 1 87 ? 16.894 17.303 53.407 1.00 22.32 221 PHE A CA 1
ATOM 655 C C . PHE A 1 87 ? 17.912 18.271 54.007 1.00 23.39 221 PHE A C 1
ATOM 656 O O . PHE A 1 87 ? 17.551 19.202 54.736 1.00 24.32 221 PHE A O 1
ATOM 664 N N . PRO A 1 88 ? 19.208 18.059 53.690 1.00 22.52 222 PRO A N 1
ATOM 665 C CA . PRO A 1 88 ? 20.287 18.894 54.199 1.00 21.00 222 PRO A CA 1
ATOM 666 C C . PRO A 1 88 ? 20.231 20.258 53.560 1.00 20.81 222 PRO A C 1
ATOM 667 O O . PRO A 1 88 ? 19.668 20.440 52.474 1.00 23.72 222 PRO A O 1
ATOM 671 N N . GLU A 1 89 ? 20.809 21.234 54.232 1.00 21.72 223 GLU A N 1
ATOM 672 C CA . GLU A 1 89 ? 20.792 22.579 53.706 1.00 20.83 223 GLU A CA 1
ATOM 673 C C . GLU A 1 89 ? 21.475 22.714 52.344 1.00 19.57 223 GLU A C 1
ATOM 674 O O . GLU A 1 89 ? 22.584 22.230 52.145 1.00 22.09 223 GLU A O 1
ATOM 680 N N . LEU A 1 90 ? 20.828 23.373 51.399 1.00 19.12 224 LEU A N 1
ATOM 681 C CA . LEU A 1 90 ? 21.427 23.543 50.085 1.00 18.64 224 LEU A CA 1
ATOM 682 C C . LEU A 1 90 ? 22.483 24.656 50.076 1.00 20.99 224 LEU A C 1
ATOM 683 O O . LEU A 1 90 ? 22.197 25.845 49.879 1.00 23.02 224 LEU A O 1
ATOM 688 N N . SER A 1 91 ? 23.724 24.255 50.281 1.00 20.95 225 SER A N 1
ATOM 689 C CA . SER A 1 91 ? 24.812 25.211 50.315 1.00 21.30 225 SER A CA 1
ATOM 690 C C . SER A 1 91 ? 26.091 24.536 49.876 1.00 19.21 225 SER A C 1
ATOM 691 O O . SER A 1 91 ? 26.297 23.354 50.152 1.00 19.35 225 SER A O 1
ATOM 694 N N . ILE A 1 92 ? 26.936 25.296 49.195 1.00 19.25 226 ILE A N 1
ATOM 695 C CA . ILE A 1 92 ? 28.243 24.808 48.750 1.00 22.02 226 ILE A CA 1
ATOM 696 C C . ILE A 1 92 ? 29.298 25.784 49.268 1.00 23.14 226 ILE A C 1
ATOM 697 O O . ILE A 1 92 ? 29.298 26.958 48.899 1.00 24.41 226 ILE A O 1
ATOM 702 N N . ASP A 1 93 ? 30.185 25.314 50.137 1.00 23.09 227 ASP A N 1
ATOM 703 C CA . ASP A 1 93 ? 31.222 26.213 50.653 1.00 25.34 227 ASP A CA 1
ATOM 704 C C . ASP A 1 93 ? 32.337 26.347 49.634 1.00 24.01 227 ASP A C 1
ATOM 705 O O . ASP A 1 93 ? 32.801 27.453 49.354 1.00 25.29 227 ASP A O 1
ATOM 710 N N . GLU A 1 94 ? 32.732 25.210 49.062 1.00 20.83 228 GLU A N 1
ATOM 711 C CA . GLU A 1 94 ? 33.801 25.143 48.073 1.00 19.47 228 GLU A CA 1
ATOM 712 C C . GLU A 1 94 ? 33.644 23.848 47.317 1.00 16.95 228 GLU A C 1
ATOM 713 O O . GLU A 1 94 ? 33.349 22.824 47.903 1.00 16.12 228 GLU A O 1
ATOM 719 N N . ILE A 1 95 ? 33.868 23.894 46.014 1.00 17.68 229 ILE A N 1
ATOM 720 C CA . ILE A 1 95 ? 33.718 22.714 45.202 1.00 17.72 229 ILE A CA 1
ATOM 721 C C . ILE A 1 95 ? 34.780 22.746 44.148 1.00 20.07 229 ILE A C 1
ATOM 722 O O . ILE A 1 95 ? 35.425 23.798 43.999 1.00 23.48 229 ILE A O 1
#

Secondary structure (DSSP, 8-state):
--HHHHHHHHT--TT-EEEE--TTS--EEEEEEEEE--SSSSS-EEEEEESSS-SSBSSEETTEE-S---TTSEEEE-GGGEEES-------S--

Organism: Caenorhabditis elegans (NCBI:txid6239)

Sequence (95 aa):
SDKLNEEAAKNIMVGNRCEVTVGAQMARRGEVAYVGATKFKEGVWVGVKYDEPVGKNDGSVAGVRYFDCDPKYGGFVRPVDVKVGDFPELSIDEI

Radius of gyration: 12.96 Å; Cα contacts (8 Å, |Δi|>4): 209; chains: 1; bounding box: 44×27×27 Å

Foldseek 3Di:
DDVLLVVLQPPQDFQFWKWFDDPPDDIFIFTFHDWQADDPDDDIKTKGQTPDLQEQAQQDDPPRHNGGHHGSRIYIDGSNRMDTDPDDDPDDPDD

CATH classification: 2.30.30.190

InterPro domains:
  IPR000626 Ubiquitin-like domain [PF14560] (6-85)
  IPR000938 CAP Gly-rich domain [PF01302] (148-215)
  IPR000938 CAP Gly-rich domain [PS00845] (170-201)
  IPR000938 CAP Gly-rich domain [PS50245] (170-212)
  IPR000938 CAP Gly-rich domain [SM01052] (148-217)
  IPR029071 Ubiquitin-like domain superfamily [SSF54236] (2-87)
  IPR036859 CAP Gly-rich domain superfamily [G3DSA:2.30.30.190] (135-229)
  IPR036859 CAP Gly-rich domain superfamily [SSF74924] (92-220)
  IPR045172 Tubulin-folding cofactor B, ubiquitin-like domain [cd01789] (7-83)

B-factor: mean 29.9, std 14.55, range [12.84, 81.97]